Protein AF-A0A317Z6R3-F1 (afdb_monomer)

Solvent-accessible surface area (backbone atoms only — not comparable to full-atom values): 3254 Å² total; per-residue (Å²): 64,34,35,28,89,91,78,48,53,27,40,75,77,46,81,55,99,68,31,31,36,29,34,29,74,82,38,92,63,36,89,76,62,86,60,69,58,61,48,80,44,44,69,92,58,53,44,84,77,47,78,94,124

Mean predicted aligned error: 3.62 Å

Radius of gyration: 10.53 Å; Cα contacts (8 Å, |Δi|>4): 89; chains: 1; bounding box: 24×28×24 Å

Nearest PDB structures (foldseek):
  4pk4-assembly1_A  TM=7.631E-01  e=4.832E-01  Sus scrofa
  6ie4-assembly1_A  TM=5.863E-01  e=1.822E+00  Arabidopsis thaliana

Secondary structure (DSSP, 8-state):
-EEETTTEEEEEEEE-SSEEEEE-TTSTTGGGTT--SEEEEEGGGEEE-----

Foldseek 3Di:
DKDFPVGQDFDFPDDDPFWTKTARPPDPCSVVPPDDRIDIGGPVGIDDPDDPD

Organism: Staphylococcus pseudintermedius (NCBI:txid283734)

InterPro domains:
  IPR018690 Protein of unknown function DUF2187 [PF09953] (1-49)

Structure (mmCIF, N/CA/C/O backbone):
data_AF-A0A317Z6R3-F1
#
_entry.id   AF-A0A317Z6R3-F1
#
loop_
_atom_site.group_PDB
_atom_site.id
_atom_site.type_symbol
_atom_site.label_atom_id
_atom_site.label_alt_id
_atom_site.label_comp_id
_atom_site.label_asym_id
_atom_site.label_entity_id
_atom_site.label_seq_id
_atom_site.pdbx_PDB_ins_code
_atom_site.Cartn_x
_atom_site.Cartn_y
_atom_site.Cartn_z
_atom_site.occupancy
_atom_site.B_iso_or_equiv
_atom_site.auth_seq_id
_atom_site.auth_comp_id
_atom_site.auth_asym_id
_atom_site.auth_atom_id
_atom_site.pdbx_PDB_model_num
ATOM 1 N N . ILE A 1 1 ? -1.690 11.148 -0.799 1.00 91.44 1 ILE A N 1
ATOM 2 C CA . ILE A 1 1 ? -2.641 10.020 -0.674 1.00 91.44 1 ILE A CA 1
ATOM 3 C C . ILE A 1 1 ? -2.867 9.409 -2.054 1.00 91.44 1 ILE A C 1
ATOM 5 O O . ILE A 1 1 ? -2.953 10.150 -3.034 1.00 91.44 1 ILE A O 1
ATOM 9 N N . VAL A 1 2 ? -2.927 8.081 -2.137 1.00 94.00 2 VAL A N 1
ATOM 10 C CA . VAL A 1 2 ? -3.243 7.334 -3.363 1.00 94.00 2 VAL A CA 1
ATOM 11 C C . VAL A 1 2 ? -4.542 6.552 -3.198 1.00 94.00 2 VAL A C 1
ATOM 13 O O . VAL A 1 2 ? -4.876 6.145 -2.090 1.00 94.00 2 VAL 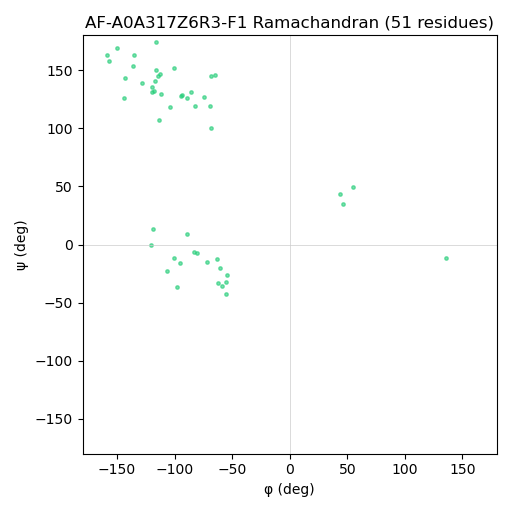A O 1
ATOM 16 N N . GLU A 1 3 ? -5.255 6.344 -4.299 1.00 93.50 3 GLU A N 1
ATOM 17 C CA . GLU A 1 3 ? -6.471 5.536 -4.383 1.00 93.50 3 GLU A CA 1
ATOM 18 C C . GLU A 1 3 ? -6.261 4.374 -5.360 1.00 93.50 3 GLU A C 1
ATOM 20 O O . GLU A 1 3 ? -5.687 4.550 -6.437 1.00 93.50 3 GLU A O 1
ATOM 25 N N . PHE A 1 4 ? -6.694 3.176 -4.986 1.00 91.88 4 PHE A N 1
ATOM 26 C CA . PHE A 1 4 ? -6.543 1.943 -5.753 1.00 91.88 4 PHE A CA 1
ATOM 27 C C . PHE A 1 4 ? -7.719 0.991 -5.462 1.00 91.88 4 PHE A C 1
ATOM 29 O O . PHE A 1 4 ? -8.520 1.261 -4.573 1.00 91.88 4 PHE A O 1
ATOM 36 N N . TYR A 1 5 ? -7.866 -0.086 -6.247 1.00 85.31 5 TYR A N 1
ATOM 37 C CA . TYR A 1 5 ? -9.008 -1.026 -6.163 1.00 85.31 5 TYR A CA 1
ATOM 38 C C . TYR A 1 5 ? -10.380 -0.337 -6.014 1.00 85.31 5 TYR A C 1
ATOM 40 O O . TYR A 1 5 ? -11.210 -0.754 -5.218 1.00 85.31 5 TYR A O 1
ATOM 48 N N . ASP A 1 6 ? -10.588 0.723 -6.799 1.00 81.44 6 ASP A N 1
ATOM 49 C CA . ASP A 1 6 ? -11.872 1.418 -6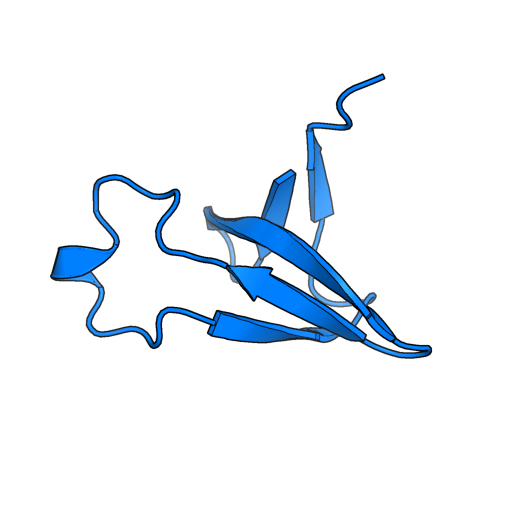.945 1.00 81.44 6 ASP A CA 1
ATOM 50 C C . ASP A 1 6 ? -12.492 1.914 -5.622 1.00 81.44 6 ASP A C 1
ATOM 52 O O . ASP A 1 6 ? -13.660 1.683 -5.324 1.00 81.44 6 ASP A O 1
ATOM 56 N N . GLY A 1 7 ? -11.678 2.600 -4.812 1.00 86.25 7 GLY A N 1
ATOM 57 C CA . GLY A 1 7 ? -12.143 3.317 -3.618 1.00 86.25 7 GLY A CA 1
ATOM 58 C C . GLY A 1 7 ? -11.278 3.125 -2.375 1.00 86.25 7 GLY A C 1
ATOM 59 O O . GLY A 1 7 ? -11.425 3.878 -1.414 1.00 86.25 7 GLY A O 1
ATOM 60 N N . ILE A 1 8 ? -10.337 2.175 -2.388 1.00 91.38 8 ILE A N 1
ATOM 61 C CA . ILE A 1 8 ? -9.392 1.999 -1.282 1.00 91.38 8 ILE A CA 1
ATOM 62 C C . ILE A 1 8 ? -8.360 3.117 -1.331 1.00 91.38 8 ILE A C 1
ATOM 64 O O . ILE A 1 8 ? -7.699 3.331 -2.348 1.00 91.38 8 ILE A O 1
ATOM 68 N N . ARG A 1 9 ? -8.196 3.818 -0.211 1.00 92.94 9 ARG A N 1
ATOM 69 C CA . ARG A 1 9 ? -7.254 4.928 -0.082 1.00 92.94 9 ARG A CA 1
ATOM 70 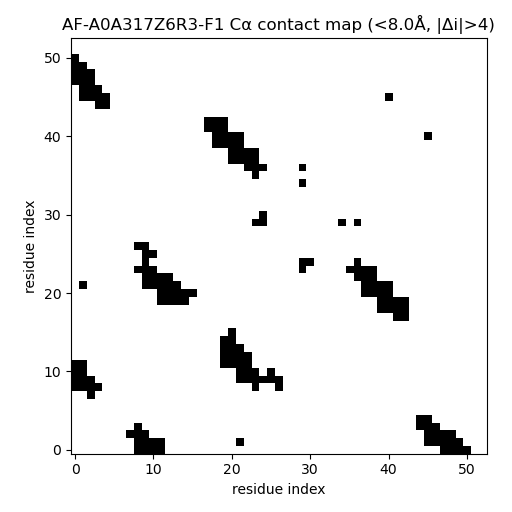C C . ARG A 1 9 ? -6.136 4.561 0.868 1.00 92.94 9 ARG A C 1
ATOM 72 O O . ARG A 1 9 ? -6.325 3.842 1.839 1.00 92.94 9 ARG A O 1
ATOM 79 N N . GLY A 1 10 ? -4.955 5.087 0.594 1.00 93.56 10 GLY A N 1
ATOM 80 C CA . GLY A 1 10 ? -3.819 4.862 1.464 1.00 93.56 10 GLY A CA 1
ATOM 81 C C . GLY A 1 10 ? -2.732 5.910 1.311 1.00 93.56 10 GLY A C 1
ATOM 82 O O . GLY A 1 10 ? -2.678 6.684 0.345 1.00 93.56 10 GLY A O 1
ATOM 83 N N . LYS A 1 11 ? -1.848 5.957 2.299 1.00 94.88 11 LYS A N 1
ATOM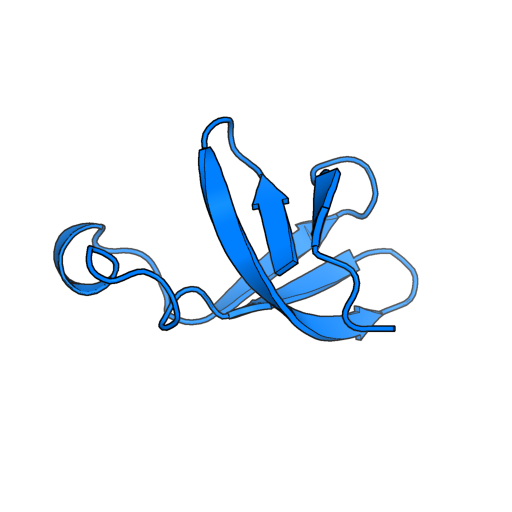 84 C CA . LYS A 1 11 ? -0.703 6.862 2.315 1.00 94.88 11 LYS A CA 1
ATOM 85 C C . LYS A 1 11 ? 0.517 6.139 1.767 1.00 94.88 11 LYS A C 1
ATOM 87 O O . LYS A 1 11 ? 0.857 5.058 2.223 1.00 94.88 11 LYS A O 1
ATOM 92 N N . VAL A 1 12 ? 1.187 6.736 0.783 1.00 94.50 12 VAL A N 1
ATOM 93 C CA . VAL A 1 12 ? 2.461 6.196 0.296 1.00 94.50 12 VAL A CA 1
ATOM 94 C C . VAL A 1 12 ? 3.507 6.380 1.389 1.00 94.50 12 VAL A C 1
ATOM 96 O O . VAL A 1 12 ? 3.800 7.509 1.772 1.00 94.50 12 VAL A O 1
ATOM 99 N N . GLU A 1 13 ? 4.062 5.270 1.862 1.00 95.31 13 GLU A N 1
ATOM 100 C CA . GLU A 1 13 ? 5.143 5.250 2.850 1.00 95.31 13 GLU A CA 1
ATOM 101 C C . GLU A 1 13 ? 6.505 5.076 2.178 1.00 95.31 13 GLU A C 1
ATOM 103 O O . GLU A 1 13 ? 7.497 5.664 2.601 1.00 95.31 13 GLU A O 1
ATOM 108 N N . LYS A 1 14 ? 6.568 4.277 1.105 1.00 94.88 14 LYS A N 1
ATOM 109 C CA . LYS A 1 14 ? 7.809 4.024 0.369 1.00 94.88 14 LYS A CA 1
ATOM 110 C C . LYS A 1 14 ? 7.554 3.914 -1.125 1.00 94.88 14 LYS A C 1
ATOM 112 O O . LYS A 1 14 ? 6.556 3.339 -1.549 1.00 94.88 14 LYS A O 1
ATOM 117 N N . ILE A 1 15 ? 8.489 4.426 -1.917 1.00 94.38 15 ILE A N 1
ATOM 118 C CA . ILE A 1 15 ? 8.489 4.322 -3.376 1.00 94.38 15 ILE A CA 1
ATOM 119 C C . ILE A 1 15 ? 9.659 3.422 -3.779 1.00 94.38 15 ILE A C 1
ATOM 121 O O . ILE A 1 15 ? 10.778 3.618 -3.310 1.00 94.38 15 ILE A O 1
ATOM 125 N N . ASN A 1 16 ? 9.383 2.429 -4.618 1.00 94.88 16 ASN A N 1
ATOM 126 C CA . ASN A 1 16 ? 10.364 1.578 -5.289 1.00 94.88 16 ASN A CA 1
ATOM 127 C C . ASN A 1 16 ? 10.256 1.817 -6.807 1.00 94.88 16 ASN A C 1
ATOM 129 O O . ASN A 1 16 ? 9.321 2.472 -7.255 1.00 94.88 16 ASN A O 1
ATOM 133 N N . ASP A 1 17 ? 11.140 1.229 -7.615 1.00 94.25 17 ASP A N 1
ATOM 134 C CA . ASP A 1 17 ? 11.189 1.490 -9.066 1.00 94.25 17 ASP A CA 1
ATOM 135 C C . ASP A 1 17 ? 9.888 1.164 -9.825 1.00 94.25 17 ASP A C 1
ATOM 137 O O . ASP A 1 17 ? 9.519 1.858 -10.768 1.00 94.25 17 ASP A O 1
ATOM 141 N N . ASN A 1 18 ? 9.177 0.106 -9.419 1.00 93.69 18 ASN A N 1
ATOM 142 C CA . ASN A 1 18 ? 7.969 -0.381 -10.105 1.00 93.69 18 ASN A CA 1
ATOM 143 C C . ASN A 1 18 ? 6.709 -0.389 -9.224 1.00 93.69 18 ASN A C 1
ATOM 145 O O . ASN A 1 18 ? 5.629 -0.785 -9.678 1.00 93.69 18 ASN A O 1
ATOM 149 N N . SER A 1 19 ? 6.823 0.015 -7.963 1.00 95.31 19 SER A N 1
ATOM 150 C CA . SER A 1 19 ? 5.747 -0.118 -6.985 1.00 95.31 19 SER A CA 1
ATOM 151 C C . SER A 1 19 ? 5.886 0.874 -5.845 1.00 95.31 19 SER A C 1
ATOM 153 O O . SER A 1 19 ? 6.992 1.253 -5.478 1.00 95.31 19 SER A O 1
ATOM 155 N N . VAL A 1 20 ? 4.780 1.145 -5.172 1.00 95.31 20 VAL A N 1
ATOM 156 C CA . VAL A 1 20 ? 4.741 1.873 -3.908 1.00 95.31 20 VAL A CA 1
ATOM 157 C C . VAL A 1 20 ? 4.259 0.963 -2.787 1.00 95.31 20 VAL A C 1
ATOM 159 O O . VAL A 1 20 ? 3.404 0.103 -2.998 1.00 95.31 20 VAL A O 1
ATOM 162 N N . ILE A 1 21 ? 4.809 1.161 -1.594 1.00 95.69 21 ILE A N 1
ATOM 163 C CA . ILE A 1 21 ? 4.257 0.623 -0.354 1.00 95.69 21 ILE A CA 1
ATOM 164 C C . ILE A 1 21 ? 3.280 1.657 0.189 1.00 95.69 21 ILE A C 1
ATOM 166 O O . ILE A 1 21 ? 3.637 2.827 0.366 1.00 95.69 21 ILE A O 1
ATOM 170 N N . VAL A 1 22 ? 2.058 1.207 0.439 1.00 95.06 22 VAL A N 1
ATOM 171 C CA . VAL A 1 22 ? 0.935 2.030 0.868 1.00 95.06 22 VAL A CA 1
ATOM 172 C C . VAL A 1 22 ? 0.450 1.553 2.229 1.00 95.06 22 VAL A C 1
ATOM 174 O O . VAL A 1 22 ? 0.238 0.357 2.413 1.00 95.06 22 VAL A O 1
ATOM 177 N N . ASP A 1 23 ? 0.276 2.491 3.151 1.00 95.12 23 ASP A N 1
ATOM 178 C CA . ASP A 1 23 ? -0.311 2.294 4.472 1.00 95.12 23 ASP A CA 1
ATOM 179 C C . ASP A 1 23 ? -1.816 2.588 4.441 1.00 95.12 23 ASP A C 1
ATOM 181 O O . ASP A 1 23 ? -2.248 3.633 3.934 1.00 95.12 23 ASP A O 1
ATOM 185 N N . LEU A 1 24 ? -2.599 1.639 4.947 1.00 93.62 24 LEU A N 1
ATOM 186 C CA . LEU A 1 24 ? -4.060 1.635 4.968 1.00 93.62 24 LEU A CA 1
ATOM 187 C C . LEU A 1 24 ? -4.646 2.043 6.320 1.00 93.62 24 LEU A C 1
ATOM 189 O O . LEU A 1 24 ? -5.832 2.358 6.376 1.00 93.62 24 LEU A O 1
ATOM 193 N N . THR A 1 25 ? -3.827 2.132 7.373 1.00 93.25 25 THR A N 1
ATOM 194 C CA . THR A 1 25 ? -4.249 2.528 8.733 1.00 93.25 25 THR A CA 1
ATOM 195 C C . THR A 1 25 ? -4.796 3.954 8.802 1.00 93.25 25 THR A C 1
ATOM 197 O O . THR A 1 25 ? -5.423 4.341 9.782 1.00 93.25 25 THR A O 1
ATOM 200 N N . ILE A 1 26 ? -4.599 4.739 7.738 1.00 90.38 26 ILE A N 1
ATOM 201 C CA . ILE A 1 26 ? -5.169 6.078 7.594 1.00 90.38 26 ILE A CA 1
ATOM 202 C C . ILE A 1 26 ? -6.684 6.078 7.330 1.00 90.38 26 ILE A C 1
ATOM 204 O O . ILE A 1 26 ? -7.300 7.139 7.398 1.00 90.38 26 ILE A O 1
ATOM 208 N N . MET A 1 27 ? -7.273 4.936 6.957 1.00 88.62 27 MET A N 1
ATOM 209 C CA . 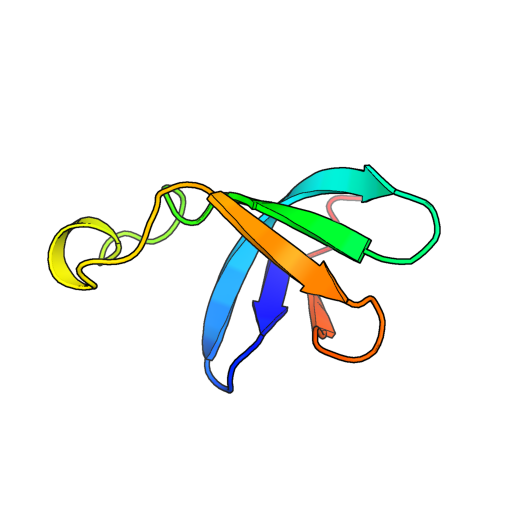MET A 1 27 ? -8.714 4.811 6.746 1.00 88.62 27 MET A CA 1
ATOM 210 C C . MET A 1 27 ? -9.407 4.500 8.072 1.00 88.62 27 MET A C 1
ATOM 212 O O . MET A 1 27 ? -9.019 3.567 8.770 1.00 88.62 27 MET A O 1
ATOM 216 N N . GLU A 1 28 ? -10.476 5.226 8.396 1.00 87.00 28 GLU A N 1
ATOM 217 C CA . GLU A 1 28 ? -11.231 5.014 9.642 1.00 87.00 28 GLU A CA 1
ATOM 218 C C . GLU A 1 28 ? -11.855 3.611 9.718 1.00 87.00 28 GLU A C 1
ATOM 220 O O . GLU A 1 28 ? -11.913 3.012 10.788 1.00 87.00 28 GLU A O 1
ATOM 225 N N . ASN A 1 29 ? -12.253 3.054 8.571 1.00 88.31 29 ASN A N 1
ATOM 226 C CA . ASN A 1 29 ? -12.822 1.712 8.453 1.00 88.31 29 ASN A CA 1
ATOM 227 C C . ASN A 1 29 ? -11.766 0.612 8.235 1.00 88.31 29 ASN A C 1
ATOM 229 O O . ASN A 1 29 ? -12.123 -0.527 7.944 1.00 88.31 29 ASN A O 1
ATOM 233 N N . PHE A 1 30 ? -10.468 0.915 8.348 1.00 88.88 30 PHE A N 1
ATOM 234 C CA . PHE A 1 30 ? -9.404 -0.070 8.128 1.00 88.88 30 PHE A CA 1
ATOM 235 C C . PHE A 1 30 ? -9.562 -1.313 9.014 1.00 88.88 30 PHE A C 1
ATOM 237 O O . PHE A 1 30 ? -9.447 -2.436 8.526 1.00 88.88 30 PHE A O 1
ATOM 244 N N . SER A 1 31 ? -9.909 -1.112 10.287 1.00 86.69 31 SER A N 1
ATOM 245 C CA . SER A 1 31 ? -10.121 -2.185 11.266 1.00 86.69 31 SER A CA 1
ATOM 246 C C . SER A 1 31 ? -11.238 -3.163 10.882 1.00 86.69 31 SER A C 1
ATOM 248 O O . SER A 1 31 ? -11.274 -4.274 11.401 1.00 86.69 31 SER A O 1
ATOM 250 N N . GLU A 1 32 ? -12.146 -2.768 9.988 1.00 90.19 32 GLU A N 1
ATOM 251 C CA . GLU A 1 32 ? -13.266 -3.593 9.519 1.00 90.19 32 GLU A CA 1
ATOM 252 C C . GLU A 1 32 ? -12.951 -4.333 8.210 1.00 90.19 32 GLU A C 1
ATOM 254 O O . GLU A 1 32 ? -13.669 -5.258 7.839 1.00 90.19 32 GLU A O 1
ATOM 259 N N . LEU A 1 33 ? -11.897 -3.930 7.491 1.00 84.44 33 LEU A N 1
ATOM 260 C CA . LEU A 1 33 ? -11.605 -4.419 6.141 1.00 84.44 33 LEU A CA 1
ATOM 261 C C . LEU A 1 33 ? -10.854 -5.762 6.107 1.00 84.44 33 LEU A C 1
ATOM 263 O O . LEU A 1 33 ? -10.676 -6.301 5.019 1.00 84.44 33 LEU A O 1
ATOM 267 N N . ASP A 1 34 ? -10.413 -6.296 7.253 1.00 87.19 34 ASP A N 1
ATOM 268 C CA . ASP A 1 34 ? -9.571 -7.509 7.358 1.00 87.19 34 ASP A CA 1
ATOM 269 C C . ASP A 1 34 ? -8.387 -7.499 6.361 1.00 87.19 34 ASP A C 1
ATOM 271 O O . ASP A 1 34 ? -7.986 -8.508 5.779 1.00 87.19 34 ASP A O 1
ATOM 275 N N . LEU A 1 35 ? -7.845 -6.301 6.111 1.00 88.19 35 LEU A N 1
ATOM 276 C CA . LEU A 1 35 ? -6.717 -6.064 5.217 1.00 88.19 35 LEU A CA 1
ATOM 277 C C . LEU A 1 35 ? -5.427 -5.903 6.027 1.00 88.19 35 LEU A C 1
ATOM 279 O O . LEU A 1 35 ? -5.454 -5.415 7.156 1.00 88.19 35 LEU A O 1
ATOM 283 N N . PRO A 1 36 ? -4.263 -6.239 5.447 1.00 91.44 36 PRO A N 1
ATOM 284 C CA . PRO A 1 36 ? -2.991 -5.911 6.069 1.00 91.44 36 PRO A CA 1
ATOM 285 C C . PRO A 1 36 ? -2.796 -4.391 6.126 1.00 91.44 36 PRO A C 1
ATOM 287 O O . PRO A 1 36 ? -3.160 -3.673 5.195 1.00 91.44 36 PRO A O 1
ATOM 290 N N . GLU A 1 37 ? -2.137 -3.910 7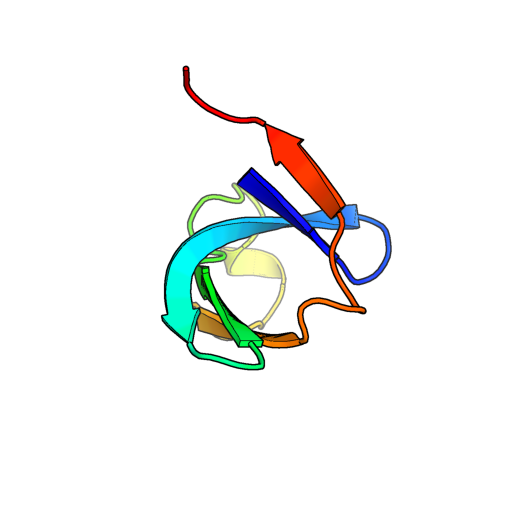.183 1.00 92.94 37 GLU A N 1
ATOM 291 C CA . GLU A 1 37 ? -1.838 -2.480 7.385 1.00 92.94 37 GLU A CA 1
ATOM 292 C C . GLU A 1 37 ? -1.089 -1.870 6.200 1.00 92.94 37 GLU A C 1
ATOM 294 O O . GLU A 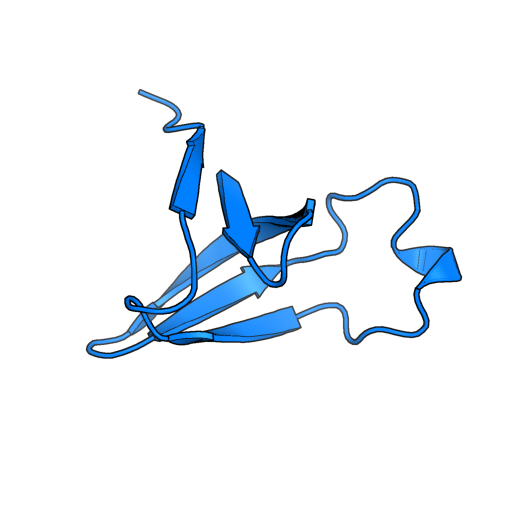1 37 ? -1.262 -0.698 5.875 1.00 92.94 37 GLU A O 1
ATOM 299 N N . LYS A 1 38 ? -0.253 -2.677 5.537 1.00 94.25 38 LYS A N 1
ATOM 300 C CA . LYS A 1 38 ? 0.582 -2.252 4.417 1.00 94.25 38 LYS A CA 1
ATOM 301 C C . LYS A 1 38 ? 0.396 -3.163 3.223 1.00 94.25 38 LYS A C 1
ATOM 303 O O . LYS A 1 38 ? 0.374 -4.386 3.346 1.00 9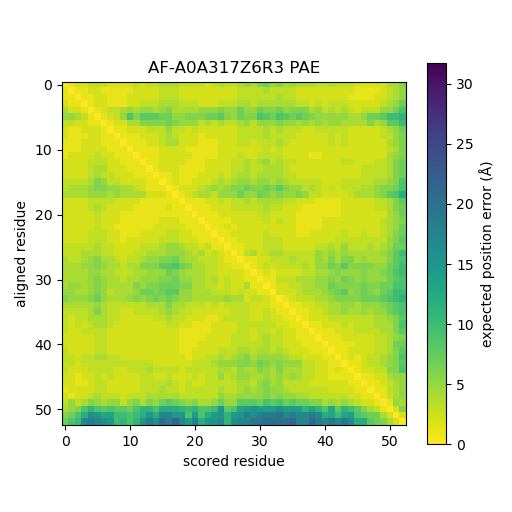4.25 38 LYS A O 1
ATOM 308 N N . THR A 1 39 ? 0.348 -2.555 2.047 1.00 93.94 39 THR A N 1
ATOM 309 C CA . THR A 1 39 ? 0.222 -3.266 0.776 1.00 93.94 39 THR A CA 1
ATOM 310 C C . THR A 1 39 ? 1.157 -2.696 -0.284 1.00 93.94 39 THR A C 1
ATOM 312 O O . THR A 1 39 ? 1.556 -1.531 -0.229 1.00 93.94 39 THR A O 1
ATOM 315 N N . VAL A 1 40 ? 1.533 -3.533 -1.250 1.00 94.94 40 VAL A N 1
ATOM 316 C CA . VAL A 1 40 ? 2.410 -3.161 -2.363 1.00 94.94 40 VAL A CA 1
ATOM 317 C C . VAL A 1 40 ? 1.566 -2.982 -3.615 1.00 94.94 40 VAL A C 1
ATOM 319 O O . VAL A 1 40 ? 0.954 -3.932 -4.101 1.00 94.94 40 VAL A O 1
ATOM 322 N N . ILE A 1 41 ? 1.567 -1.771 -4.169 1.00 94.25 41 ILE A N 1
ATOM 323 C CA . ILE A 1 41 ? 0.771 -1.418 -5.346 1.00 94.25 41 ILE A CA 1
ATOM 324 C C . ILE A 1 41 ? 1.692 -1.003 -6.488 1.00 94.25 41 ILE A C 1
ATOM 326 O O . ILE A 1 41 ? 2.606 -0.200 -6.322 1.00 94.25 41 ILE A O 1
ATOM 330 N N . ASN A 1 42 ? 1.453 -1.545 -7.679 1.00 95.44 42 ASN A N 1
ATOM 331 C CA . ASN A 1 42 ? 2.184 -1.146 -8.879 1.00 95.44 42 ASN A CA 1
ATOM 332 C C . ASN A 1 42 ? 1.814 0.291 -9.293 1.00 95.44 42 ASN A C 1
ATOM 334 O O . ASN A 1 42 ? 0.644 0.663 -9.208 1.00 95.44 42 ASN A O 1
ATOM 338 N N . HIS A 1 43 ? 2.765 1.061 -9.832 1.00 93.56 43 HIS A N 1
ATOM 339 C CA . HIS A 1 43 ? 2.509 2.426 -10.325 1.00 93.56 43 HIS A CA 1
ATOM 340 C C . HIS A 1 43 ? 1.377 2.536 -11.352 1.00 93.56 43 HIS A C 1
ATOM 342 O O . HIS A 1 43 ? 0.722 3.568 -11.441 1.00 93.56 43 HIS A O 1
ATOM 348 N N . LYS A 1 44 ? 1.098 1.463 -12.095 1.00 93.56 44 LYS A N 1
ATOM 349 C CA . LYS A 1 44 ? 0.007 1.402 -13.077 1.00 93.56 44 LYS A CA 1
ATOM 350 C C . LYS A 1 44 ? -1.374 1.142 -12.457 1.00 93.56 44 LYS A C 1
ATOM 352 O O . LYS A 1 44 ? -2.357 1.131 -13.189 1.00 93.56 44 LYS A O 1
ATOM 357 N N . ARG A 1 45 ? -1.459 0.857 -11.150 1.00 92.69 45 ARG A N 1
ATOM 358 C CA . ARG A 1 45 ? -2.679 0.384 -10.462 1.00 92.69 45 ARG A CA 1
ATOM 359 C C . ARG A 1 45 ? -3.189 1.312 -9.352 1.00 92.69 45 ARG A C 1
ATOM 361 O O . ARG A 1 45 ? -4.053 0.897 -8.587 1.00 92.69 45 ARG A O 1
ATOM 368 N N . TYR A 1 46 ? -2.699 2.547 -9.267 1.00 94.19 46 TYR A N 1
ATOM 369 C CA . TYR A 1 46 ? -3.238 3.556 -8.353 1.00 94.19 46 TYR A CA 1
ATOM 370 C C . TYR A 1 46 ? -3.391 4.916 -9.039 1.00 94.19 46 TYR A C 1
ATOM 372 O O . TYR A 1 46 ? -2.787 5.182 -10.078 1.00 94.19 46 TYR A O 1
ATOM 380 N N . LYS A 1 47 ? -4.182 5.793 -8.426 1.00 92.81 47 LYS A N 1
ATOM 381 C CA . LYS A 1 47 ? -4.331 7.206 -8.780 1.00 92.81 47 LYS A CA 1
ATOM 382 C C . LYS A 1 47 ? -3.861 8.06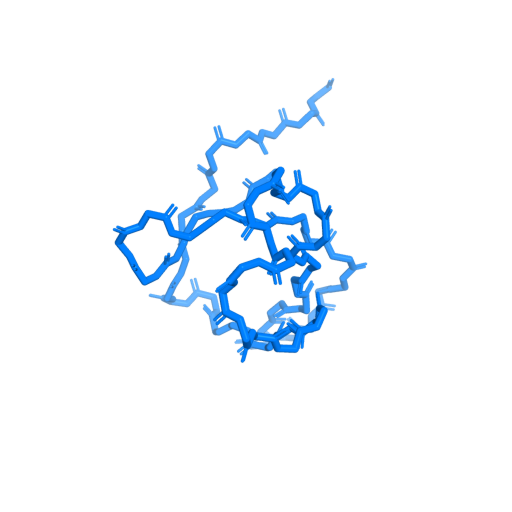4 -7.611 1.00 92.81 47 LYS A C 1
ATOM 384 O O . LYS A 1 47 ? -4.097 7.720 -6.457 1.00 92.81 47 LYS A O 1
ATOM 389 N N . ILE A 1 48 ? -3.176 9.168 -7.887 1.00 92.38 48 ILE A N 1
ATOM 390 C CA . ILE A 1 48 ? -2.819 10.144 -6.848 1.00 92.38 48 ILE A CA 1
ATOM 391 C C . ILE A 1 48 ? -4.043 11.033 -6.633 1.00 92.38 48 ILE A C 1
ATOM 393 O O . ILE A 1 48 ? -4.485 11.676 -7.580 1.00 92.38 48 ILE A O 1
ATOM 397 N N . ILE A 1 49 ? -4.590 11.050 -5.416 1.00 91.31 49 ILE A N 1
ATOM 398 C CA . ILE A 1 49 ? -5.783 11.849 -5.079 1.00 91.31 49 ILE A CA 1
ATOM 399 C C . ILE A 1 49 ? -5.461 13.070 -4.219 1.00 91.31 49 ILE A C 1
ATOM 401 O O . ILE A 1 49 ? -6.202 14.043 -4.227 1.00 91.31 49 ILE A O 1
ATOM 405 N N . GLU A 1 50 ? -4.334 13.047 -3.509 1.00 88.38 50 GLU A N 1
ATOM 406 C CA . GLU A 1 50 ? -3.859 14.201 -2.752 1.00 88.38 50 GLU A CA 1
ATOM 407 C C . GLU A 1 50 ? -2.337 14.253 -2.815 1.00 88.38 50 GLU A C 1
ATOM 409 O O . GLU A 1 50 ? -1.655 13.281 -2.466 1.00 88.38 50 GLU A O 1
ATOM 414 N N . GLN A 1 51 ? -1.806 15.393 -3.237 1.00 77.88 51 GLN A N 1
ATOM 415 C CA . GLN A 1 51 ? -0.389 15.709 -3.174 1.00 77.88 51 GLN A CA 1
ATOM 416 C C . GLN A 1 51 ? -0.271 16.856 -2.168 1.00 77.88 51 GLN A C 1
ATOM 418 O O . GLN A 1 51 ? -0.737 17.957 -2.448 1.00 77.88 51 GLN A O 1
ATOM 423 N N . LYS A 1 52 ? 0.260 16.591 -0.966 1.00 62.44 52 LYS A N 1
ATOM 424 C CA . LYS A 1 52 ? 0.599 17.683 -0.046 1.00 62.44 52 LYS A CA 1
ATOM 425 C C . LYS A 1 52 ? 1.781 18.430 -0.665 1.00 62.44 52 LYS A C 1
ATOM 427 O O . LYS A 1 52 ? 2.893 17.902 -0.651 1.00 62.44 52 LYS A O 1
ATOM 432 N N . GLY A 1 53 ? 1.478 19.559 -1.301 1.00 46.44 53 GLY A N 1
ATOM 433 C CA . GLY A 1 53 ? 2.438 20.569 -1.744 1.00 46.44 53 GLY A CA 1
ATOM 434 C C . GLY A 1 53 ? 2.789 21.531 -0.623 1.00 46.44 53 GLY A C 1
ATOM 435 O O . GLY A 1 53 ? 1.993 21.623 0.341 1.00 46.44 53 GLY A O 1
#

Sequence (53 aa):
IVEFYDGIRGKVEKINDNSVIVDLTIMENFSELDLPEKTVINHKRYKIIEQKG

pLDDT: mean 90.27, std 8.19, range [46.44, 95.69]